Protein AF-A0A0L7QNX8-F1 (afdb_monomer)

Secondary structure (DSSP, 8-state):
--------------EEEEE-TTSSBP------TT----BEEEEE--SS-------EETTEEPP---TT--B-

Sequence (72 aa):
MCAHKNGSMSVSVPKVEIVDEHGATAGDKFYKAGSTIELKCVVSNIPQPTGYVTWRHGSRTLNYDTTRGGIR

Mean predicted aligned error: 9.59 Å

Radius of gyration: 18.68 Å; Cα contacts (8 Å, |Δi|>4): 69; chains: 1; bounding box: 54×28×49 Å

Nearest PDB structures (foldseek):
  4jbw-assembly1_F  TM=1.995E-01  e=8.038E+00  Escherichia coli K-12

pLDDT: mean 77.18, std 12.21, range [37.47, 91.88]

Foldseek 3Di:
DDDPPPDDDDDFDKDKAWADPVRHGDDDDDDDPLAADEIEMDIDRDPDPDDDDWDDDVPDTDDQDCPRHGYD

Solvent-accessible surface area (backbone atoms only — not comparable to full-atom values): 5057 Å² total; per-residue (Å²): 136,83,82,80,76,80,76,80,85,78,87,67,68,69,44,80,45,53,27,45,98,86,66,46,77,53,70,96,78,90,77,60,91,91,58,60,60,78,50,33,71,48,76,43,53,66,91,64,100,79,83,82,91,82,59,64,61,90,91,42,73,60,75,69,58,55,92,62,46,22,59,92

Organism: NCBI:txid597456

InterPro domains:
  IPR007110 Immunoglobulin-like domain [PS50835] (14-72)
  IPR036179 Immunoglobulin-like domain superfamily [SSF48726] (30-68)
  IPR037448 Zwei Ig domain protein zig-8 [PTHR23279] (8-71)

Structure (mmCIF, N/CA/C/O backbone):
data_AF-A0A0L7QNX8-F1
#
_entry.id   AF-A0A0L7QNX8-F1
#
loop_
_atom_site.group_PDB
_atom_site.id
_atom_site.type_symbol
_atom_site.label_atom_id
_atom_site.label_alt_id
_atom_site.label_comp_id
_atom_site.label_asym_id
_atom_site.label_entity_id
_atom_site.label_seq_id
_atom_site.pdbx_PDB_ins_code
_atom_site.Cartn_x
_atom_site.Cartn_y
_atom_site.Cartn_z
_atom_site.occupancy
_atom_site.B_iso_or_equiv
_atom_site.auth_seq_id
_atom_site.auth_comp_id
_atom_site.auth_asym_id
_atom_site.auth_atom_id
_atom_site.pdbx_PDB_model_num
ATOM 1 N N . MET A 1 1 ? -36.619 -0.824 36.078 1.00 37.47 1 MET A N 1
ATOM 2 C CA . MET A 1 1 ? -36.858 -0.576 34.640 1.00 37.47 1 MET A CA 1
ATOM 3 C C . MET A 1 1 ? -35.535 -0.769 33.917 1.00 37.47 1 MET A C 1
ATOM 5 O O . MET A 1 1 ? -34.656 0.070 34.056 1.00 37.47 1 MET A O 1
ATOM 9 N N . CYS A 1 2 ? -35.337 -1.901 33.245 1.00 40.28 2 CYS A N 1
ATOM 10 C CA . CYS A 1 2 ? -34.113 -2.149 32.482 1.00 40.28 2 CYS A CA 1
ATOM 11 C C . CYS A 1 2 ? -34.305 -1.548 31.087 1.00 40.28 2 CYS A C 1
ATOM 13 O O . CYS A 1 2 ? -35.190 -1.982 30.352 1.00 40.28 2 CYS A O 1
ATOM 15 N N . ALA A 1 3 ? -33.530 -0.522 30.738 1.00 52.31 3 ALA A N 1
ATOM 16 C CA . ALA A 1 3 ? -33.551 0.034 29.392 1.00 52.31 3 ALA A CA 1
ATOM 17 C C . ALA A 1 3 ? -32.930 -0.989 28.431 1.00 52.31 3 ALA A C 1
ATOM 19 O O . ALA A 1 3 ? -31.724 -1.238 28.472 1.00 52.31 3 ALA A O 1
ATOM 20 N N . HIS A 1 4 ? -33.754 -1.587 27.571 1.00 52.56 4 HIS A N 1
ATOM 21 C CA . HIS A 1 4 ? -33.272 -2.307 26.399 1.00 52.56 4 HIS A CA 1
ATOM 22 C C . HIS A 1 4 ? -32.539 -1.304 25.501 1.00 52.56 4 HIS A C 1
ATOM 24 O O . HIS A 1 4 ? -33.160 -0.514 24.791 1.00 52.56 4 HIS A O 1
ATOM 30 N N . LYS A 1 5 ? -31.202 -1.311 25.532 1.00 62.44 5 LYS A N 1
ATOM 31 C CA . LYS A 1 5 ? -30.417 -0.735 24.438 1.00 62.44 5 LYS A CA 1
ATOM 32 C C . LYS A 1 5 ? -30.632 -1.645 23.233 1.00 62.44 5 LYS A C 1
ATOM 34 O O . LYS A 1 5 ? -30.026 -2.710 23.155 1.00 62.44 5 LYS A O 1
ATOM 39 N N . ASN A 1 6 ? -31.501 -1.239 22.311 1.00 57.47 6 ASN A N 1
ATOM 40 C CA . ASN A 1 6 ? -31.531 -1.830 20.978 1.00 57.47 6 ASN A CA 1
ATOM 41 C C . ASN A 1 6 ? -30.157 -1.597 20.343 1.00 57.47 6 ASN A C 1
ATOM 43 O O . ASN A 1 6 ? -29.810 -0.474 19.975 1.00 57.47 6 ASN A O 1
ATOM 47 N N . GLY A 1 7 ? -29.344 -2.650 20.300 1.00 62.19 7 GLY A N 1
ATOM 48 C CA . GLY A 1 7 ? -28.043 -2.621 19.653 1.00 62.19 7 GLY A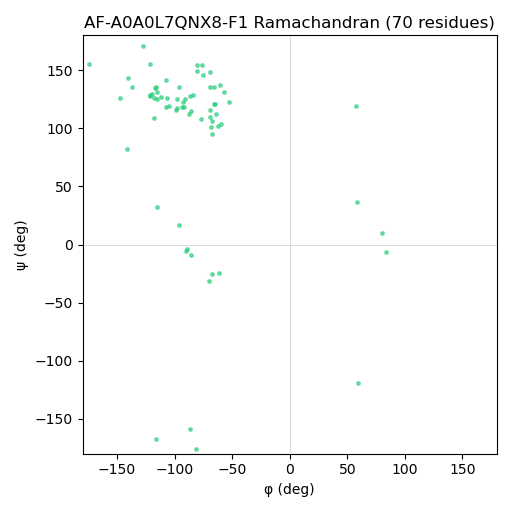 CA 1
ATOM 49 C C . GLY A 1 7 ? -28.241 -2.460 18.152 1.00 62.19 7 GLY A C 1
ATOM 50 O O . GLY A 1 7 ? -28.667 -3.394 17.482 1.00 62.19 7 GLY A O 1
ATOM 51 N N . SER A 1 8 ? -27.951 -1.272 17.626 1.00 67.88 8 SER A N 1
ATOM 52 C CA . SER A 1 8 ? -27.771 -1.086 16.188 1.00 67.88 8 SER A CA 1
ATOM 53 C C . SER A 1 8 ? -26.555 -1.909 15.756 1.00 67.88 8 SER A C 1
ATOM 55 O O . SER A 1 8 ? -25.432 -1.623 16.175 1.00 67.88 8 SER A O 1
ATOM 57 N N . MET A 1 9 ? -26.773 -2.967 14.973 1.00 66.88 9 MET A N 1
ATOM 58 C CA . MET A 1 9 ? -25.683 -3.716 14.350 1.00 66.88 9 MET A CA 1
ATOM 59 C C . MET A 1 9 ? -25.172 -2.908 13.158 1.00 66.88 9 MET A C 1
ATOM 61 O O . MET A 1 9 ? -25.849 -2.805 12.138 1.00 66.88 9 MET A O 1
ATOM 65 N N . SER A 1 10 ? -23.981 -2.330 13.290 1.00 73.06 10 SER A N 1
ATOM 66 C CA . SER A 1 10 ? -23.290 -1.676 12.180 1.00 73.06 10 SER A CA 1
ATOM 67 C C . SER A 1 10 ? -22.353 -2.675 11.509 1.00 73.06 10 SER A C 1
ATOM 69 O O . SER A 1 10 ? -21.485 -3.252 12.166 1.00 73.06 10 SER A O 1
ATOM 71 N N . VAL A 1 11 ? -22.533 -2.893 10.206 1.00 78.88 11 VAL A N 1
ATOM 72 C CA . VAL A 1 11 ? -21.604 -3.681 9.390 1.00 78.88 11 VAL A CA 1
ATOM 73 C C . VAL A 1 11 ? -20.521 -2.742 8.869 1.00 78.88 11 VAL A C 1
ATOM 75 O O . VAL A 1 11 ? -20.785 -1.873 8.041 1.00 78.88 11 VAL A O 1
ATOM 78 N N . SER A 1 12 ? -19.290 -2.917 9.342 1.00 80.88 12 SER A N 1
ATOM 79 C CA . SER A 1 12 ? -18.113 -2.214 8.827 1.00 80.88 12 SER A CA 1
ATOM 80 C C . SER A 1 12 ? -17.421 -3.063 7.762 1.00 80.88 12 SER A C 1
ATOM 82 O O . SER A 1 12 ? -16.952 -4.163 8.062 1.00 80.88 12 SER A O 1
ATOM 84 N N . VAL A 1 13 ? -17.339 -2.554 6.535 1.00 86.12 13 VAL A N 1
ATOM 85 C CA . VAL A 1 13 ? -16.624 -3.209 5.431 1.00 86.12 13 VAL A CA 1
ATOM 86 C C . VAL A 1 13 ? -15.244 -2.566 5.287 1.00 86.12 13 VAL A C 1
ATOM 88 O O . VAL A 1 13 ? -15.194 -1.377 4.956 1.00 86.12 13 VAL A O 1
ATOM 91 N N . PRO A 1 14 ? -14.138 -3.304 5.510 1.00 87.19 14 PRO A N 1
ATOM 92 C CA . PRO A 1 14 ? -12.794 -2.773 5.328 1.00 87.19 14 PRO A CA 1
ATOM 93 C C . PRO A 1 14 ? -12.554 -2.319 3.888 1.00 87.19 14 PRO A C 1
ATOM 95 O O . PRO A 1 14 ? -12.910 -3.020 2.939 1.00 87.19 14 PRO A O 1
ATOM 98 N N . LYS A 1 15 ? -11.907 -1.165 3.729 1.00 89.62 15 LYS A N 1
ATOM 99 C CA . LYS A 1 15 ? -11.496 -0.628 2.427 1.00 89.62 15 LYS A CA 1
ATOM 100 C C . LYS A 1 15 ? -9.975 -0.544 2.372 1.00 89.62 15 LYS A C 1
ATOM 102 O O . LYS A 1 15 ? -9.358 -0.076 3.326 1.00 89.62 15 LYS A O 1
ATOM 107 N N . VAL A 1 16 ? -9.396 -0.985 1.256 1.00 90.00 16 VAL A N 1
ATOM 108 C CA . VAL A 1 16 ? -7.949 -0.986 1.000 1.00 90.00 16 VAL A CA 1
ATOM 109 C C . VAL A 1 16 ? -7.666 -0.157 -0.244 1.00 90.00 16 VAL A C 1
ATOM 111 O O . VAL A 1 16 ? -8.268 -0.399 -1.289 1.00 90.00 16 VAL A O 1
ATOM 114 N N . GLU A 1 17 ? -6.740 0.792 -0.135 1.00 91.88 17 GLU A N 1
ATOM 115 C CA . GLU A 1 17 ? -6.307 1.638 -1.249 1.00 91.88 17 GLU A CA 1
ATOM 116 C C . GLU A 1 17 ? -4.788 1.802 -1.252 1.00 91.88 17 GLU A C 1
ATOM 118 O O . GLU A 1 17 ? -4.173 2.059 -0.214 1.00 91.88 17 GLU A O 1
ATOM 123 N N . ILE A 1 18 ? -4.189 1.682 -2.437 1.00 89.50 18 ILE A N 1
ATOM 124 C CA . ILE A 1 18 ? -2.816 2.130 -2.670 1.00 89.50 18 ILE A CA 1
ATOM 125 C C . ILE A 1 18 ? -2.891 3.623 -2.967 1.00 89.50 18 ILE A C 1
ATOM 127 O O . ILE A 1 18 ? -3.670 4.038 -3.828 1.00 89.50 18 ILE A O 1
ATOM 131 N N . VAL A 1 19 ? -2.099 4.419 -2.257 1.00 90.69 19 VAL A N 1
ATOM 132 C CA . VAL A 1 19 ? -2.084 5.875 -2.412 1.00 90.69 19 VAL A CA 1
ATOM 133 C C . VAL A 1 19 ? -0.702 6.382 -2.802 1.00 90.69 19 VAL A C 1
ATOM 135 O O . VAL A 1 19 ? 0.311 5.733 -2.537 1.00 90.69 19 VAL A O 1
ATOM 138 N N . ASP A 1 20 ? -0.667 7.540 -3.450 1.00 85.56 20 ASP A N 1
ATOM 139 C CA . ASP A 1 20 ? 0.562 8.255 -3.765 1.00 85.56 20 ASP A CA 1
ATOM 140 C C . ASP A 1 20 ? 1.085 9.084 -2.573 1.00 85.56 20 ASP A C 1
ATOM 142 O O . ASP A 1 20 ? 0.554 9.040 -1.456 1.00 85.56 20 ASP A O 1
ATOM 146 N N . GLU A 1 21 ? 2.158 9.842 -2.805 1.00 81.81 21 GLU A N 1
ATOM 147 C CA . GLU A 1 21 ? 2.783 10.720 -1.816 1.00 81.81 21 GLU A CA 1
ATOM 148 C C . GLU A 1 21 ? 1.851 11.833 -1.300 1.00 81.81 21 GLU A C 1
ATOM 150 O O . GLU A 1 21 ? 2.013 12.287 -0.166 1.00 81.81 21 GLU A O 1
ATOM 155 N N 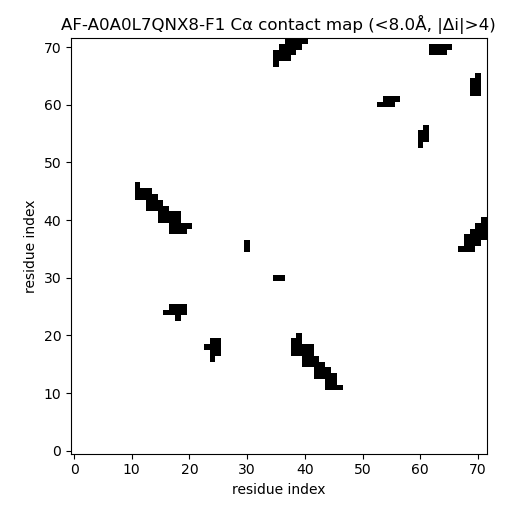. HIS A 1 22 ? 0.835 12.219 -2.077 1.00 85.38 22 HIS A N 1
ATOM 156 C CA . HIS A 1 22 ? -0.185 13.196 -1.691 1.00 85.38 22 HIS A CA 1
ATOM 157 C C . HIS A 1 22 ? -1.391 12.540 -0.996 1.00 85.38 22 HIS A C 1
ATOM 159 O O . HIS A 1 22 ? -2.291 13.239 -0.529 1.00 85.38 22 HIS A O 1
ATOM 165 N N . GLY A 1 23 ? -1.413 11.206 -0.894 1.00 84.81 23 GLY A N 1
ATOM 166 C CA . GLY A 1 23 ? -2.520 10.447 -0.318 1.00 84.81 23 GLY A CA 1
ATOM 167 C C . GLY A 1 23 ? -3.703 10.249 -1.269 1.00 84.81 23 GLY A C 1
ATOM 168 O O . GLY A 1 23 ? -4.747 9.772 -0.823 1.00 84.81 23 GLY A O 1
ATOM 169 N N . ALA A 1 24 ? -3.559 10.588 -2.552 1.00 88.25 24 ALA A N 1
ATOM 170 C CA . ALA A 1 24 ? -4.564 10.299 -3.569 1.00 88.25 24 ALA A CA 1
ATOM 171 C C . ALA A 1 24 ? -4.447 8.842 -4.033 1.00 88.25 24 ALA A C 1
ATOM 173 O O . ALA A 1 24 ? -3.373 8.248 -3.948 1.00 88.25 24 ALA A O 1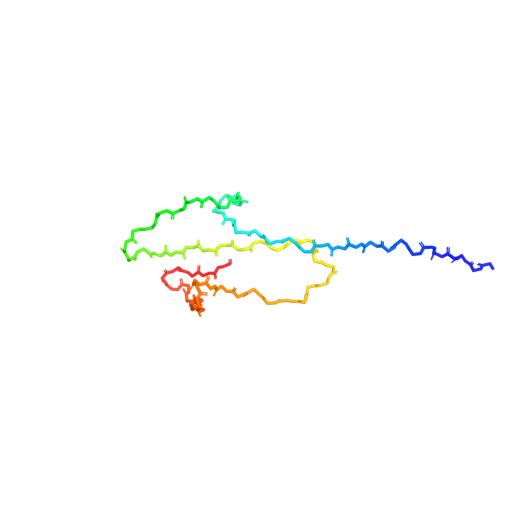
ATOM 174 N N . THR A 1 25 ? -5.538 8.251 -4.532 1.00 86.50 25 THR A N 1
ATOM 175 C CA . THR A 1 25 ? -5.510 6.902 -5.115 1.00 86.50 25 THR A CA 1
ATOM 176 C C . THR A 1 25 ? -4.421 6.826 -6.181 1.00 86.50 25 THR A C 1
ATOM 178 O O . THR A 1 25 ? -4.424 7.602 -7.138 1.00 86.50 25 THR A O 1
ATOM 181 N N . ALA A 1 26 ? -3.484 5.895 -6.009 1.00 85.81 26 ALA A N 1
ATOM 182 C CA . ALA A 1 26 ? -2.379 5.734 -6.934 1.00 85.81 26 ALA A CA 1
ATOM 183 C C . ALA A 1 26 ? -2.911 5.281 -8.302 1.00 85.81 26 ALA A C 1
ATOM 185 O O . ALA A 1 26 ? -3.553 4.236 -8.413 1.00 85.81 26 ALA A O 1
ATOM 186 N N . GLY A 1 27 ? -2.640 6.082 -9.332 1.00 84.94 27 GLY A N 1
ATOM 187 C CA . GLY A 1 27 ? -2.796 5.686 -10.729 1.00 84.94 27 GLY A CA 1
ATOM 188 C C . GLY A 1 27 ? -1.549 4.978 -11.260 1.00 84.94 27 GLY A C 1
ATOM 189 O O . GLY A 1 27 ? -0.707 4.498 -10.496 1.00 84.94 27 GLY A O 1
ATOM 190 N N . ASP A 1 28 ? -1.399 4.959 -12.583 1.00 85.25 28 ASP A N 1
ATOM 191 C CA . ASP A 1 28 ? -0.223 4.377 -13.226 1.00 85.25 28 ASP A CA 1
ATOM 192 C C . ASP A 1 28 ? 1.045 5.166 -12.871 1.00 85.25 28 ASP A C 1
ATOM 194 O O . ASP A 1 28 ? 1.169 6.359 -13.160 1.00 85.25 28 ASP A O 1
ATOM 198 N N . LYS A 1 29 ? 2.016 4.481 -12.255 1.00 79.38 29 LYS A N 1
ATOM 199 C CA . LYS A 1 29 ? 3.336 5.034 -11.935 1.00 79.38 29 LYS A CA 1
ATOM 200 C C . LYS A 1 29 ? 4.427 4.310 -12.715 1.00 79.38 29 LYS A C 1
ATOM 202 O O . LYS A 1 29 ? 4.515 3.084 -12.705 1.00 79.38 29 LYS A O 1
ATOM 207 N N . PHE A 1 30 ? 5.299 5.088 -13.350 1.00 83.06 30 PHE A N 1
ATOM 208 C CA . PHE A 1 30 ? 6.419 4.584 -14.140 1.00 83.06 30 PHE A CA 1
ATOM 209 C C . PHE A 1 30 ? 7.729 4.819 -13.394 1.00 83.06 30 PHE A C 1
ATOM 211 O O . PHE A 1 30 ? 8.118 5.957 -13.137 1.00 83.06 30 PHE A O 1
ATOM 218 N N . TYR A 1 31 ? 8.428 3.734 -13.075 1.00 80.25 31 TYR A N 1
ATOM 219 C CA . TYR A 1 31 ? 9.718 3.770 -12.392 1.00 80.25 31 TYR A CA 1
ATOM 220 C C . TYR A 1 31 ? 10.835 3.407 -13.366 1.00 80.25 31 TYR A C 1
ATOM 222 O O . TYR A 1 31 ? 10.680 2.523 -14.211 1.00 80.25 31 TYR A O 1
ATOM 230 N N . LYS A 1 32 ? 11.983 4.081 -13.249 1.00 84.25 32 LYS A N 1
ATOM 231 C CA . LYS A 1 32 ? 13.171 3.721 -14.030 1.00 84.25 32 LYS A CA 1
ATOM 232 C C . LYS A 1 32 ? 13.828 2.478 -13.432 1.00 84.25 32 LYS A C 1
ATOM 234 O O . LYS A 1 32 ? 13.711 2.198 -12.240 1.00 84.25 32 LYS A O 1
ATOM 239 N N . ALA A 1 33 ? 14.559 1.739 -14.262 1.00 84.00 33 ALA A N 1
ATOM 240 C CA . ALA A 1 33 ? 15.366 0.626 -13.780 1.00 84.00 33 ALA A CA 1
ATOM 241 C C . ALA A 1 33 ? 16.361 1.114 -12.711 1.00 84.00 33 ALA A C 1
ATOM 243 O O . ALA A 1 33 ? 17.045 2.117 -12.902 1.00 84.00 33 ALA A O 1
ATOM 244 N N . GLY A 1 34 ? 16.413 0.409 -11.578 1.00 78.94 34 GLY A N 1
ATOM 245 C CA . GLY A 1 34 ? 17.246 0.776 -10.429 1.00 78.94 34 GLY A CA 1
ATOM 246 C C . GLY A 1 34 ? 16.622 1.806 -9.482 1.00 78.94 34 GLY A C 1
ATOM 247 O O . GLY A 1 34 ? 17.190 2.047 -8.420 1.00 78.94 34 GLY A O 1
ATOM 248 N N . SE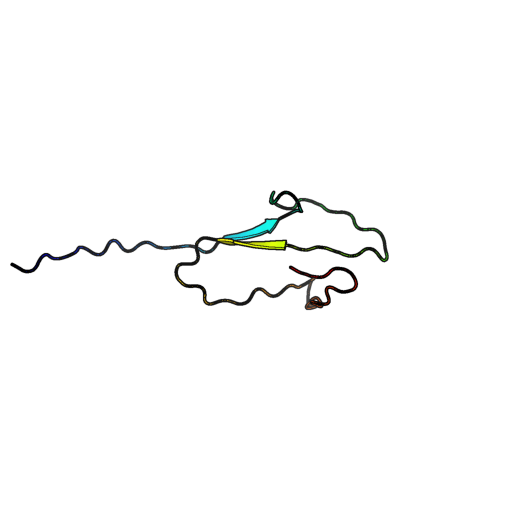R A 1 35 ? 15.461 2.380 -9.816 1.00 77.12 35 SER A N 1
ATOM 249 C CA . SER A 1 35 ? 14.721 3.231 -8.889 1.00 77.12 35 SER A CA 1
ATOM 250 C C . SER A 1 35 ? 14.137 2.433 -7.729 1.00 77.12 35 SER A C 1
ATOM 252 O O . SER A 1 35 ? 13.717 1.282 -7.848 1.00 77.12 35 SER A O 1
ATOM 254 N N . THR A 1 36 ? 14.065 3.122 -6.608 1.00 75.06 36 THR A N 1
ATOM 255 C CA . THR A 1 36 ? 13.257 2.800 -5.446 1.00 75.06 36 THR A CA 1
ATOM 256 C C . THR A 1 36 ? 11.765 2.892 -5.760 1.00 75.06 36 THR A C 1
ATOM 258 O O . THR A 1 36 ? 11.329 3.880 -6.352 1.00 75.06 36 THR A O 1
ATOM 261 N N . ILE A 1 37 ? 10.978 1.908 -5.320 1.00 76.62 37 ILE A N 1
ATOM 262 C CA . ILE A 1 37 ? 9.513 1.962 -5.389 1.00 76.62 37 ILE A CA 1
ATOM 263 C C . ILE A 1 37 ? 8.991 2.247 -3.984 1.00 76.62 37 ILE A C 1
ATOM 265 O O . ILE A 1 37 ? 9.199 1.449 -3.075 1.00 76.62 37 ILE A O 1
ATOM 269 N N . GLU A 1 38 ? 8.287 3.362 -3.823 1.00 75.00 38 GLU A N 1
ATOM 270 C CA . GLU A 1 38 ? 7.561 3.674 -2.595 1.00 75.00 38 GLU A CA 1
ATOM 271 C C . GLU A 1 38 ? 6.089 3.300 -2.772 1.00 75.00 38 GLU A C 1
ATOM 273 O O . GLU A 1 38 ? 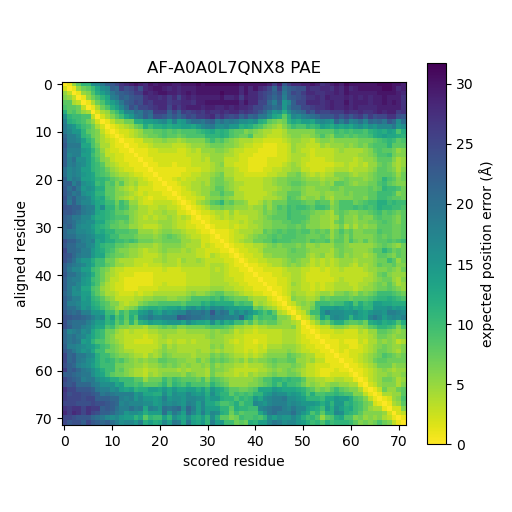5.401 3.821 -3.653 1.00 75.00 38 GLU A O 1
ATOM 278 N N . LEU A 1 39 ? 5.629 2.355 -1.952 1.00 79.88 39 LEU A N 1
ATOM 279 C CA . LEU A 1 39 ? 4.255 1.869 -1.940 1.00 79.88 39 LEU A CA 1
ATOM 280 C C . LEU A 1 39 ? 3.643 2.164 -0.579 1.00 79.88 39 LEU A C 1
ATOM 282 O O . LEU A 1 39 ? 4.190 1.745 0.442 1.00 79.88 39 LEU A O 1
ATOM 286 N N . LYS A 1 40 ? 2.496 2.843 -0.590 1.00 85.38 40 LYS A N 1
ATOM 287 C CA . LYS A 1 40 ? 1.740 3.188 0.609 1.00 85.38 40 LYS A CA 1
ATOM 288 C C . LYS A 1 40 ? 0.342 2.597 0.528 1.00 85.38 40 LYS A C 1
ATOM 290 O O . LYS A 1 40 ? -0.367 2.800 -0.457 1.00 85.38 40 LYS A O 1
ATOM 295 N N . CYS A 1 41 ? -0.048 1.868 1.569 1.00 87.19 41 CYS A N 1
ATOM 296 C CA . CYS A 1 41 ? -1.372 1.261 1.685 1.00 87.19 41 CYS A CA 1
ATOM 297 C C . CYS A 1 41 ? -2.146 1.941 2.809 1.00 87.19 41 CYS A C 1
ATOM 299 O O . CYS A 1 41 ? -1.688 1.987 3.950 1.00 87.19 41 CYS A O 1
ATOM 301 N N . VAL A 1 42 ? -3.350 2.411 2.504 1.00 89.50 42 VAL A N 1
ATOM 302 C CA . VAL A 1 42 ? -4.292 2.914 3.501 1.00 89.50 42 VAL A CA 1
ATOM 303 C C . VAL A 1 42 ? -5.402 1.890 3.670 1.00 89.50 42 VAL A C 1
ATOM 305 O O . VAL A 1 42 ? -6.040 1.479 2.700 1.00 89.50 42 VAL A O 1
ATOM 308 N N . VAL A 1 43 ? -5.630 1.483 4.920 1.00 88.75 43 VAL A N 1
ATOM 309 C CA . VAL A 1 43 ? -6.738 0.603 5.285 1.00 88.75 43 VAL A CA 1
ATOM 310 C C . VAL A 1 43 ? -7.694 1.359 6.196 1.00 88.75 43 VAL A C 1
ATOM 312 O O . VAL A 1 43 ? -7.282 1.911 7.215 1.00 88.75 43 VAL A O 1
ATOM 315 N N . SER A 1 44 ? -8.969 1.406 5.821 1.00 88.19 44 SER A N 1
ATOM 316 C CA . SER A 1 44 ? -10.021 2.118 6.554 1.00 88.19 44 SER A CA 1
ATOM 317 C C . SER A 1 44 ? -11.217 1.208 6.841 1.00 88.19 44 SER A C 1
ATOM 319 O O . SER A 1 44 ? -11.281 0.076 6.359 1.00 88.19 44 SER A O 1
ATOM 321 N N . ASN A 1 45 ? -12.154 1.692 7.663 1.00 87.94 45 ASN A N 1
ATOM 322 C CA . ASN A 1 45 ? -13.365 0.972 8.077 1.00 87.94 45 ASN A CA 1
ATOM 323 C C . ASN A 1 45 ? -13.094 -0.366 8.785 1.00 87.94 45 ASN A C 1
ATOM 325 O O . ASN A 1 45 ? -13.838 -1.335 8.622 1.00 87.94 45 ASN A O 1
ATOM 329 N N . ILE A 1 46 ? -12.031 -0.413 9.591 1.00 83.12 46 ILE A N 1
ATOM 330 C CA . ILE A 1 46 ? -11.714 -1.571 10.424 1.00 83.12 46 ILE A CA 1
ATOM 331 C C . ILE A 1 46 ? -12.359 -1.395 11.810 1.00 83.12 46 ILE A C 1
ATOM 333 O O . ILE A 1 46 ? -11.996 -0.459 12.522 1.00 83.12 46 ILE A O 1
ATOM 337 N N . PRO A 1 47 ? -13.273 -2.292 12.228 1.00 77.31 47 PRO A N 1
ATOM 338 C CA . PRO A 1 47 ? -13.954 -2.191 13.520 1.00 77.31 47 PRO A CA 1
ATOM 339 C C . PRO A 1 47 ? -13.021 -2.475 14.704 1.00 77.31 47 PRO A C 1
ATOM 341 O O . PRO A 1 47 ? -13.202 -1.908 15.777 1.00 77.31 47 PRO A O 1
ATOM 344 N N . GLN A 1 48 ? -12.024 -3.346 14.520 1.00 75.25 48 GLN A N 1
ATOM 345 C CA . GLN A 1 48 ? -10.979 -3.663 15.497 1.00 75.25 48 GLN A CA 1
ATOM 346 C C . GLN A 1 48 ? -9.678 -3.981 14.743 1.00 75.25 48 GLN A C 1
ATOM 348 O O . GLN A 1 48 ? -9.714 -4.833 13.849 1.00 75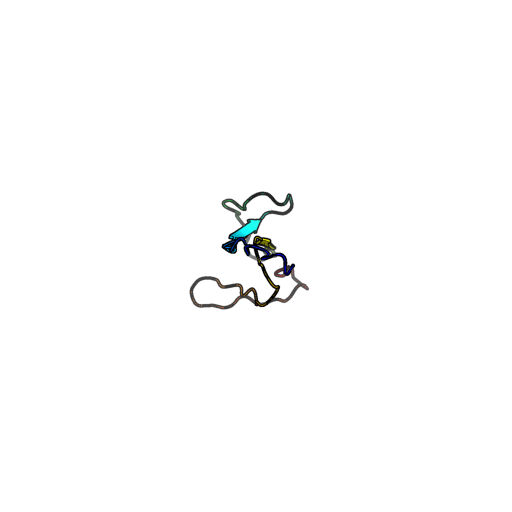.25 48 GLN A O 1
ATOM 353 N N . PRO A 1 49 ? -8.541 -3.327 15.048 1.00 65.38 49 PRO A N 1
ATOM 354 C CA . PRO A 1 49 ? -7.297 -3.510 14.303 1.00 65.38 49 PRO A CA 1
ATOM 355 C C . PRO A 1 49 ? -6.744 -4.924 14.514 1.00 65.38 49 PRO A C 1
ATOM 357 O O . PRO A 1 49 ? -6.059 -5.207 15.490 1.00 65.38 49 PRO A O 1
ATOM 360 N N . THR A 1 50 ? -7.070 -5.827 13.591 1.00 61.56 50 THR A N 1
ATOM 361 C CA . THR A 1 50 ? -6.630 -7.227 13.589 1.00 61.56 50 THR A CA 1
ATOM 362 C C . THR A 1 50 ? -6.331 -7.635 12.147 1.00 61.56 50 THR A C 1
ATOM 364 O O . THR A 1 50 ? -7.175 -8.165 11.433 1.00 61.56 50 THR A O 1
ATOM 367 N N . GLY A 1 5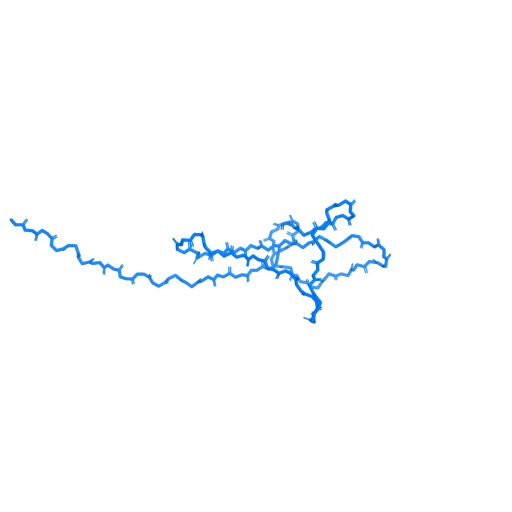1 ? -5.137 -7.307 11.657 1.00 72.38 51 GLY A N 1
ATOM 368 C CA . GLY A 1 51 ? -4.758 -7.647 10.289 1.00 72.38 51 GLY A CA 1
ATOM 369 C C . GLY A 1 51 ? -3.313 -7.306 9.962 1.00 72.38 51 GLY A C 1
ATOM 370 O O . GLY A 1 51 ? -2.720 -6.418 10.569 1.00 72.38 51 GLY A O 1
ATOM 371 N N . TYR A 1 52 ? -2.766 -8.017 8.980 1.00 79.75 52 TYR A N 1
ATOM 372 C CA . TYR A 1 52 ? -1.444 -7.765 8.416 1.00 79.75 52 TYR A CA 1
ATOM 373 C C . TYR A 1 52 ? -1.602 -7.368 6.951 1.00 79.75 52 TYR A C 1
ATOM 375 O O . TYR A 1 52 ? -2.341 -8.013 6.207 1.00 79.75 52 TYR A O 1
ATOM 383 N N . VAL A 1 53 ? -0.889 -6.329 6.522 1.00 83.06 53 VAL A N 1
ATOM 384 C CA . VAL A 1 53 ? -0.791 -5.970 5.104 1.00 83.06 53 VAL A CA 1
ATOM 385 C C . VAL A 1 53 ? 0.419 -6.688 4.523 1.00 83.06 53 VAL A C 1
ATOM 387 O O . VAL A 1 53 ? 1.522 -6.569 5.049 1.00 83.06 53 VAL A O 1
ATOM 390 N N . THR A 1 54 ? 0.213 -7.451 3.448 1.00 86.75 54 THR A N 1
ATOM 391 C CA . THR A 1 54 ? 1.298 -8.116 2.715 1.00 86.75 54 THR A CA 1
ATOM 392 C C . THR A 1 54 ? 1.336 -7.628 1.282 1.00 86.75 54 THR A C 1
ATOM 394 O O . THR A 1 54 ? 0.330 -7.681 0.578 1.00 86.75 54 THR A O 1
ATOM 397 N N . TRP A 1 55 ? 2.514 -7.215 0.828 1.00 86.12 55 TRP A N 1
ATOM 398 C CA . TRP A 1 55 ? 2.699 -6.737 -0.535 1.00 86.12 55 TRP A CA 1
ATOM 399 C C . TRP A 1 55 ? 3.212 -7.825 -1.465 1.00 86.12 55 TRP A C 1
ATOM 401 O O . TRP A 1 55 ? 4.139 -8.569 -1.136 1.00 86.12 55 TRP A O 1
ATOM 411 N N . ARG A 1 56 ? 2.609 -7.903 -2.654 1.00 87.88 56 ARG A N 1
ATOM 412 C CA . ARG A 1 56 ? 2.922 -8.910 -3.667 1.00 87.88 56 ARG A CA 1
ATOM 413 C C . ARG A 1 56 ? 2.906 -8.325 -5.074 1.00 87.88 56 ARG A C 1
ATOM 415 O O . ARG A 1 56 ? 2.028 -7.539 -5.407 1.00 87.88 56 ARG A O 1
ATOM 422 N N . HIS A 1 57 ? 3.818 -8.804 -5.914 1.00 84.50 57 HIS A N 1
ATOM 423 C CA . HIS A 1 57 ? 3.781 -8.621 -7.362 1.00 84.50 57 HIS A CA 1
ATOM 424 C C . HIS A 1 57 ? 3.662 -9.998 -8.028 1.00 84.50 57 HIS A C 1
ATOM 426 O O . HIS A 1 57 ? 4.580 -10.823 -7.969 1.00 84.50 57 HIS A O 1
ATOM 432 N N . GLY A 1 58 ? 2.484 -10.288 -8.588 1.00 87.31 58 GLY A N 1
ATOM 433 C CA . GLY A 1 58 ? 2.127 -11.633 -9.040 1.00 87.31 58 GLY A CA 1
ATOM 434 C C . GLY A 1 58 ? 2.168 -12.649 -7.890 1.00 87.31 58 GLY A C 1
ATOM 435 O O . GLY A 1 58 ? 1.452 -12.522 -6.890 1.00 87.31 58 GLY A O 1
ATOM 436 N N . SER A 1 59 ? 3.020 -13.667 -8.019 1.00 91.50 59 SER A N 1
ATOM 437 C CA . SER A 1 59 ? 3.246 -14.708 -7.003 1.00 91.50 59 SER A CA 1
ATOM 438 C C . SER A 1 59 ? 4.354 -14.375 -5.997 1.00 91.50 59 SER A C 1
ATOM 440 O O . SER A 1 59 ? 4.552 -15.126 -5.045 1.00 91.50 59 SER A O 1
ATOM 442 N N . ARG A 1 60 ? 5.082 -13.267 -6.182 1.00 85.75 60 ARG A N 1
ATOM 443 C CA . ARG A 1 60 ? 6.249 -12.919 -5.362 1.00 85.75 60 ARG A CA 1
ATOM 444 C C . ARG A 1 60 ? 5.868 -11.925 -4.272 1.00 85.75 60 ARG A C 1
ATOM 446 O O . ARG A 1 60 ? 5.351 -10.853 -4.580 1.00 85.75 60 ARG A O 1
ATOM 453 N N . THR A 1 61 ? 6.164 -12.255 -3.019 1.00 86.56 61 THR A N 1
ATOM 454 C CA . THR A 1 61 ? 6.124 -11.293 -1.907 1.00 86.56 61 THR A CA 1
ATOM 455 C C . THR A 1 61 ? 7.249 -10.278 -2.073 1.00 86.56 61 THR A C 1
ATOM 457 O O . THR A 1 61 ? 8.373 -10.646 -2.421 1.00 86.56 61 THR A O 1
ATOM 460 N N . LEU A 1 62 ? 6.936 -9.000 -1.872 1.00 82.50 62 LEU A N 1
ATOM 461 C CA . LEU A 1 62 ? 7.920 -7.926 -1.949 1.00 82.50 62 LEU A CA 1
ATOM 462 C C . LEU A 1 62 ? 8.733 -7.835 -0.651 1.00 82.50 62 LEU A C 1
ATOM 464 O O . LEU A 1 62 ? 8.232 -8.137 0.431 1.00 82.50 62 LEU A O 1
ATOM 468 N N . ASN A 1 63 ? 9.990 -7.404 -0.764 1.00 74.94 63 ASN A N 1
ATOM 469 C CA . ASN A 1 63 ? 10.827 -7.118 0.399 1.00 74.94 63 ASN A CA 1
ATOM 470 C C . ASN A 1 63 ? 10.407 -5.796 1.057 1.00 74.94 63 ASN A C 1
ATOM 472 O O . ASN A 1 63 ? 10.059 -4.839 0.371 1.00 74.94 63 ASN A O 1
ATOM 476 N N . TYR A 1 64 ? 10.524 -5.734 2.384 1.00 75.19 64 TYR A N 1
ATOM 477 C CA . TYR A 1 64 ? 10.199 -4.558 3.207 1.00 75.19 64 TYR A CA 1
ATOM 478 C C . TYR A 1 64 ? 11.428 -3.694 3.534 1.00 75.19 64 TYR A C 1
ATOM 480 O O . TYR A 1 64 ? 11.403 -2.894 4.463 1.00 75.19 64 TYR A O 1
ATOM 488 N N . ASP A 1 65 ? 12.528 -3.877 2.804 1.00 67.50 65 ASP A N 1
ATOM 489 C CA . ASP A 1 65 ? 13.767 -3.140 3.036 1.00 67.50 65 ASP A CA 1
ATOM 490 C C . ASP A 1 65 ? 13.604 -1.663 2.649 1.00 67.50 65 ASP A C 1
ATOM 492 O O . ASP A 1 65 ? 13.400 -1.331 1.481 1.00 67.50 65 ASP A O 1
ATOM 496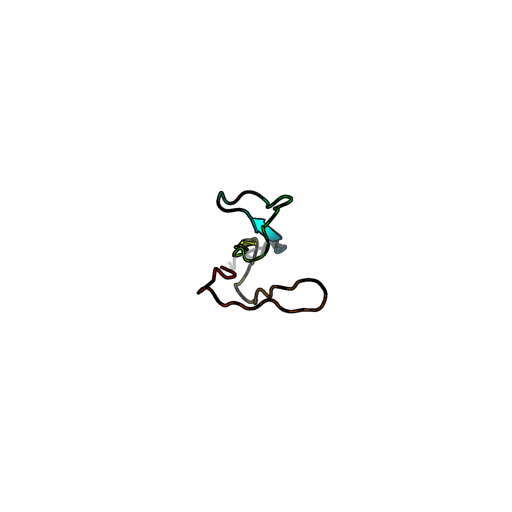 N N . THR A 1 66 ? 13.709 -0.770 3.634 1.00 65.25 66 THR A N 1
ATOM 497 C CA . THR A 1 66 ? 13.589 0.678 3.441 1.00 65.25 66 THR A CA 1
ATOM 498 C C . THR A 1 66 ? 14.893 1.362 3.035 1.00 65.25 66 THR A C 1
ATOM 500 O O . THR A 1 66 ? 14.861 2.538 2.678 1.00 65.25 66 THR A O 1
ATOM 503 N N . THR A 1 67 ? 16.040 0.670 3.064 1.00 63.25 67 THR A N 1
ATOM 504 C CA . THR A 1 67 ? 17.358 1.273 2.772 1.00 63.25 67 THR A CA 1
ATOM 505 C C . THR A 1 67 ? 17.517 1.699 1.313 1.00 63.25 67 THR A C 1
ATOM 507 O O . THR A 1 67 ? 18.250 2.640 1.023 1.00 63.25 67 THR A O 1
ATOM 510 N N . ARG A 1 68 ? 16.776 1.069 0.395 1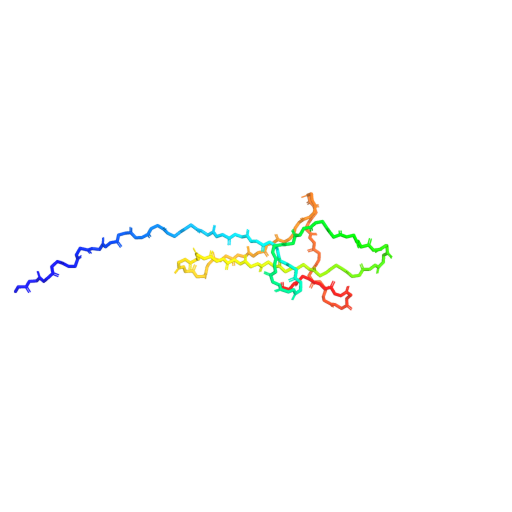.00 61.19 68 ARG A N 1
ATOM 511 C CA . ARG A 1 68 ? 16.650 1.486 -1.014 1.00 61.19 68 ARG A CA 1
ATOM 512 C C . ARG A 1 68 ? 15.221 1.916 -1.343 1.00 61.19 68 ARG A C 1
ATOM 514 O O . ARG A 1 68 ? 14.772 1.683 -2.460 1.00 61.19 68 ARG A O 1
ATOM 521 N N . GLY A 1 69 ? 14.551 2.487 -0.342 1.00 60.38 69 GLY A N 1
ATOM 522 C CA . GLY A 1 69 ? 13.129 2.799 -0.224 1.00 60.38 69 GLY A CA 1
ATOM 523 C C . GLY A 1 69 ? 12.205 1.599 -0.388 1.00 60.38 69 GLY A C 1
ATOM 524 O O . GLY A 1 69 ? 12.191 0.868 -1.377 1.00 60.38 69 GLY A O 1
ATOM 525 N N . GLY A 1 70 ? 11.487 1.386 0.697 1.00 62.41 70 GLY A N 1
ATOM 526 C CA . GLY A 1 70 ? 10.683 0.216 0.929 1.00 62.41 70 GLY A CA 1
ATOM 527 C C . GLY A 1 70 ? 9.223 0.588 1.026 1.00 62.41 70 GLY A C 1
ATOM 528 O O . GLY A 1 70 ? 8.783 1.693 0.718 1.00 62.41 70 GLY A O 1
ATOM 529 N N . ILE A 1 71 ? 8.488 -0.395 1.493 1.00 63.72 71 ILE A N 1
ATOM 530 C CA . ILE A 1 71 ? 7.053 -0.364 1.664 1.00 63.72 71 ILE A CA 1
ATOM 531 C C . ILE A 1 71 ? 6.746 0.245 3.031 1.00 63.72 71 ILE A C 1
ATOM 533 O O . ILE A 1 71 ? 7.302 -0.227 4.027 1.00 63.72 71 ILE A O 1
ATOM 537 N N . ARG A 1 72 ? 5.885 1.269 3.087 1.00 60.28 72 ARG A N 1
ATOM 538 C CA . ARG A 1 72 ? 5.584 2.004 4.323 1.00 60.28 72 ARG A CA 1
ATOM 539 C C . ARG A 1 72 ? 4.091 2.161 4.588 1.00 60.28 72 ARG A C 1
ATOM 541 O O . ARG A 1 72 ? 3.301 2.235 3.619 1.00 60.28 72 ARG A O 1
#